Protein AF-A0A928Z401-F1 (afdb_monomer_lite)

Structure (mmCIF, N/CA/C/O backbone):
data_AF-A0A928Z401-F1
#
_entry.id   AF-A0A928Z401-F1
#
loop_
_atom_site.group_PDB
_atom_site.id
_atom_site.type_symbol
_atom_site.label_atom_id
_atom_site.label_alt_id
_atom_site.label_comp_id
_atom_site.label_asym_id
_atom_site.label_entity_id
_atom_site.label_seq_id
_atom_site.pdbx_PDB_ins_code
_atom_site.Cartn_x
_atom_site.Cartn_y
_atom_site.Cartn_z
_atom_site.occupancy
_atom_site.B_iso_or_equiv
_atom_site.auth_seq_id
_atom_site.auth_comp_id
_atom_site.auth_asym_id
_atom_site.auth_atom_id
_atom_site.pdbx_PDB_model_num
ATOM 1 N N . MET A 1 1 ? 33.815 -6.129 -28.690 1.00 32.97 1 MET A N 1
ATOM 2 C CA . MET A 1 1 ? 32.358 -5.864 -28.648 1.00 32.97 1 MET A CA 1
ATOM 3 C C . MET A 1 1 ? 31.904 -5.928 -27.191 1.00 32.97 1 MET A C 1
ATOM 5 O O . MET A 1 1 ? 31.929 -7.001 -26.610 1.00 32.97 1 MET A O 1
ATOM 9 N N . LYS A 1 2 ? 31.615 -4.782 -26.559 1.00 32.75 2 LYS A N 1
ATOM 10 C CA . LYS A 1 2 ? 31.166 -4.698 -25.156 1.00 32.75 2 LYS A CA 1
ATOM 11 C C . LYS A 1 2 ? 29.642 -4.625 -25.143 1.00 32.75 2 LYS A C 1
ATOM 13 O O . LYS A 1 2 ? 29.087 -3.627 -25.591 1.00 32.75 2 LYS A O 1
ATOM 18 N N . LEU A 1 3 ? 28.974 -5.658 -24.638 1.00 28.34 3 LEU A N 1
ATOM 19 C CA . LEU A 1 3 ? 27.535 -5.632 -24.400 1.00 28.34 3 LEU A CA 1
ATOM 20 C C . LEU A 1 3 ? 27.231 -6.121 -22.983 1.00 28.34 3 LEU A C 1
ATOM 22 O O . LEU A 1 3 ? 27.901 -7.010 -22.476 1.00 28.34 3 LEU A O 1
ATOM 26 N N . MET A 1 4 ? 26.147 -5.569 -22.437 1.00 27.19 4 MET A N 1
ATOM 27 C CA . MET A 1 4 ? 25.393 -5.998 -21.253 1.00 27.19 4 MET A CA 1
ATOM 28 C C . MET A 1 4 ? 25.662 -5.236 -19.949 1.00 27.19 4 MET A C 1
ATOM 30 O O . MET A 1 4 ? 26.351 -5.677 -19.040 1.00 27.19 4 MET A O 1
ATOM 34 N N . HIS A 1 5 ? 24.967 -4.104 -19.822 1.00 27.64 5 HIS A N 1
ATOM 35 C CA . HIS A 1 5 ? 24.321 -3.692 -18.574 1.00 27.64 5 HIS A CA 1
ATOM 36 C C . HIS A 1 5 ? 22.816 -3.572 -18.850 1.00 27.64 5 HIS A C 1
ATOM 38 O O . HIS A 1 5 ? 22.294 -2.492 -19.128 1.00 27.64 5 HIS A O 1
ATOM 44 N N . ARG A 1 6 ? 22.098 -4.701 -18.833 1.00 29.64 6 ARG A N 1
ATOM 45 C CA . ARG A 1 6 ? 20.629 -4.691 -18.836 1.00 29.64 6 ARG A CA 1
ATOM 46 C C . ARG A 1 6 ? 20.150 -4.543 -17.397 1.00 29.64 6 ARG A C 1
ATOM 48 O O . ARG A 1 6 ? 19.899 -5.516 -16.699 1.00 29.64 6 ARG A O 1
ATOM 55 N N . ILE A 1 7 ? 20.052 -3.289 -16.965 1.00 32.69 7 ILE A N 1
ATOM 56 C CA . ILE A 1 7 ? 19.311 -2.895 -15.766 1.00 32.69 7 ILE A CA 1
ATOM 57 C C . ILE A 1 7 ? 17.845 -3.263 -16.018 1.00 32.69 7 ILE A C 1
ATOM 59 O O . ILE A 1 7 ? 17.173 -2.616 -16.823 1.00 32.69 7 ILE A O 1
ATOM 63 N N . LEU A 1 8 ? 17.384 -4.328 -15.362 1.00 29.20 8 LEU A N 1
ATOM 64 C CA . LEU A 1 8 ? 15.980 -4.709 -15.279 1.00 29.20 8 LEU A CA 1
ATOM 65 C C . LEU A 1 8 ? 15.189 -3.536 -14.689 1.00 29.20 8 LEU A C 1
ATOM 67 O O . LEU A 1 8 ? 15.301 -3.208 -13.509 1.00 29.20 8 LEU A O 1
ATOM 71 N N . PHE A 1 9 ? 14.410 -2.887 -15.550 1.00 33.84 9 PHE A N 1
ATOM 72 C CA . PHE A 1 9 ? 13.352 -1.963 -15.175 1.00 33.84 9 PHE A CA 1
ATOM 73 C C . PHE A 1 9 ? 12.259 -2.762 -14.463 1.00 33.84 9 PHE A C 1
ATOM 75 O O . PHE A 1 9 ? 11.392 -3.357 -15.098 1.00 33.84 9 PHE A O 1
ATOM 82 N N . VAL A 1 10 ? 12.308 -2.795 -13.135 1.00 29.56 10 VAL A N 1
ATOM 83 C CA . VAL A 1 10 ? 11.128 -3.130 -12.340 1.00 29.56 10 VAL A CA 1
ATOM 84 C C . VAL A 1 10 ? 10.302 -1.843 -12.261 1.00 29.56 10 VAL A C 1
ATOM 86 O O . VAL A 1 10 ? 10.836 -0.820 -11.821 1.00 29.56 10 VAL A O 1
ATOM 89 N N . PRO A 1 11 ? 9.041 -1.826 -12.732 1.00 33.91 11 PRO A N 1
ATOM 90 C CA . PRO A 1 11 ? 8.200 -0.646 -12.604 1.00 33.91 11 PRO A CA 1
ATOM 91 C C . PRO A 1 11 ? 8.060 -0.295 -11.121 1.00 33.91 11 PRO A C 1
ATOM 93 O O . PRO A 1 11 ? 8.017 -1.179 -10.265 1.00 33.91 11 PRO A O 1
ATOM 96 N N . ALA A 1 12 ? 7.988 1.004 -10.828 1.00 36.28 12 ALA A N 1
ATOM 97 C CA . ALA A 1 12 ? 7.943 1.634 -9.503 1.00 36.28 12 ALA A CA 1
ATOM 98 C C . ALA A 1 12 ? 6.680 1.308 -8.669 1.00 36.28 12 ALA A C 1
ATOM 100 O O . ALA A 1 12 ? 6.192 2.123 -7.892 1.00 36.28 12 ALA A O 1
ATOM 101 N N . ILE A 1 13 ? 6.130 0.114 -8.847 1.00 34.31 13 ILE A N 1
ATOM 102 C CA . ILE A 1 13 ? 4.802 -0.295 -8.425 1.00 34.31 13 ILE A CA 1
ATOM 103 C C . ILE A 1 13 ? 4.861 -1.234 -7.192 1.00 34.31 13 ILE A C 1
ATOM 105 O O . ILE A 1 13 ? 3.868 -1.400 -6.490 1.00 34.31 13 ILE A O 1
ATOM 109 N N . ALA A 1 14 ? 6.035 -1.753 -6.812 1.00 31.48 14 ALA A N 1
ATOM 110 C CA . ALA A 1 14 ? 6.217 -2.562 -5.596 1.00 31.48 14 ALA A CA 1
ATOM 111 C C . ALA A 1 14 ? 6.553 -1.729 -4.332 1.00 31.48 14 ALA A C 1
ATOM 113 O O . ALA A 1 14 ? 7.347 -2.144 -3.489 1.00 31.48 14 ALA A O 1
ATOM 114 N N . LEU A 1 15 ? 5.984 -0.526 -4.179 1.00 39.97 15 LEU A N 1
ATOM 115 C CA . LEU A 1 15 ? 6.366 0.433 -3.126 1.00 39.97 15 LEU A CA 1
ATOM 116 C C . LEU A 1 15 ? 5.564 0.313 -1.814 1.00 39.97 15 LEU A C 1
ATOM 118 O O . LEU A 1 15 ? 5.281 1.313 -1.147 1.00 39.97 15 LEU A O 1
ATOM 122 N N . ALA A 1 16 ? 5.165 -0.897 -1.424 1.00 35.06 16 ALA A N 1
ATOM 123 C CA . ALA A 1 16 ? 4.252 -1.049 -0.292 1.00 35.06 16 ALA A CA 1
ATOM 124 C C . ALA A 1 16 ? 4.431 -2.330 0.526 1.00 35.06 16 ALA A C 1
ATOM 126 O O . ALA A 1 16 ? 3.475 -2.925 1.013 1.00 35.06 16 ALA A O 1
ATOM 127 N N . ILE A 1 17 ? 5.687 -2.668 0.791 1.00 38.88 17 ILE A N 1
ATOM 128 C CA . ILE A 1 17 ? 6.032 -3.386 2.014 1.00 38.88 17 ILE A CA 1
ATOM 129 C C . ILE A 1 17 ? 6.652 -2.339 2.938 1.00 38.88 17 ILE A C 1
ATOM 131 O O . ILE A 1 17 ? 7.694 -1.758 2.623 1.00 38.88 17 ILE A O 1
ATOM 135 N N . LEU A 1 18 ? 5.951 -2.004 4.026 1.00 38.19 18 LEU A N 1
ATOM 136 C CA . LEU A 1 18 ? 6.493 -1.153 5.085 1.00 38.19 18 LEU A CA 1
ATOM 137 C C . LEU A 1 18 ? 7.789 -1.799 5.598 1.00 38.19 18 LEU A C 1
ATOM 139 O O . LEU A 1 18 ? 7.718 -2.910 6.123 1.00 38.19 18 LEU A O 1
ATOM 143 N N . PRO A 1 19 ? 8.960 -1.143 5.508 1.00 35.12 19 PRO A N 1
ATOM 144 C CA . PRO A 1 19 ? 10.091 -1.565 6.308 1.00 35.12 19 PRO A CA 1
ATOM 145 C C . PRO A 1 19 ? 9.757 -1.270 7.771 1.00 35.12 19 PRO A C 1
ATOM 147 O O . PRO A 1 19 ? 9.249 -0.197 8.108 1.00 35.12 19 PRO A O 1
ATOM 150 N N . SER A 1 20 ? 10.041 -2.244 8.624 1.00 35.06 20 SER A N 1
ATOM 151 C CA . SER A 1 20 ? 10.103 -2.143 10.079 1.00 35.06 20 SER A CA 1
ATOM 152 C C . SER A 1 20 ? 10.645 -0.784 10.558 1.00 35.06 20 SER A C 1
ATOM 154 O O . SER A 1 20 ? 11.652 -0.282 10.060 1.00 35.06 20 SER A O 1
ATOM 156 N N . MET A 1 21 ? 9.973 -0.194 11.553 1.00 38.91 21 MET A N 1
ATOM 157 C CA . MET A 1 21 ? 10.160 1.183 12.048 1.00 38.91 21 MET A CA 1
ATOM 158 C C . MET A 1 21 ? 11.513 1.492 12.733 1.00 38.91 21 MET A C 1
ATOM 160 O O . MET A 1 21 ? 11.650 2.536 13.362 1.00 38.91 21 MET A O 1
ATOM 164 N N . THR A 1 22 ? 12.537 0.651 12.594 1.00 34.91 22 THR A N 1
ATOM 165 C CA . THR A 1 22 ? 13.880 0.866 13.170 1.00 34.91 22 THR A CA 1
ATOM 166 C C . THR A 1 22 ? 14.871 1.562 12.222 1.00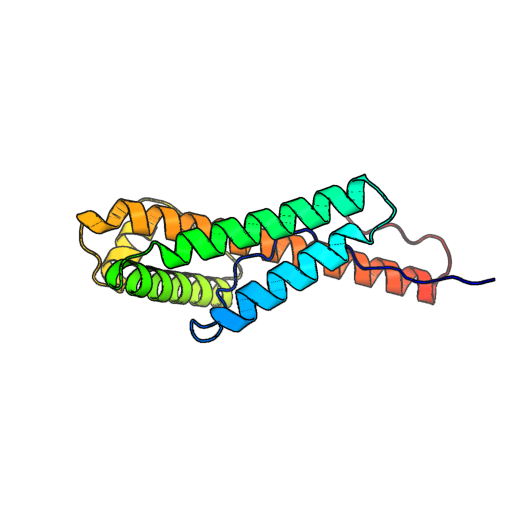 34.91 22 THR A C 1
ATOM 168 O O . THR A 1 22 ? 16.002 1.831 12.606 1.00 34.91 22 THR A O 1
ATOM 171 N N . ALA A 1 23 ? 14.468 1.928 10.999 1.00 40.62 23 ALA A N 1
ATOM 172 C CA . ALA A 1 23 ? 15.383 2.421 9.959 1.00 40.62 23 ALA A CA 1
ATOM 173 C C . ALA A 1 23 ? 15.359 3.947 9.708 1.00 40.62 23 ALA A C 1
ATOM 175 O O . ALA A 1 23 ? 15.730 4.381 8.625 1.00 40.62 23 ALA A O 1
ATOM 176 N N . ASN A 1 24 ? 14.906 4.800 10.631 1.00 51.34 24 ASN A N 1
ATOM 177 C CA . ASN A 1 24 ? 14.512 6.174 10.259 1.00 51.34 24 ASN A CA 1
ATOM 178 C C . ASN A 1 24 ? 15.667 7.111 9.820 1.00 51.34 24 ASN A C 1
ATOM 180 O O . ASN A 1 24 ? 15.473 7.905 8.899 1.00 51.34 24 ASN A O 1
ATOM 184 N N . ALA A 1 25 ? 16.867 6.988 10.402 1.00 48.53 25 ALA A N 1
ATOM 185 C CA . ALA A 1 25 ? 18.055 7.742 9.965 1.00 48.53 25 ALA A CA 1
ATOM 186 C C . ALA A 1 25 ? 18.737 7.100 8.737 1.00 48.53 25 ALA A C 1
ATOM 188 O O . ALA A 1 25 ? 19.121 7.783 7.786 1.00 48.53 25 ALA A O 1
ATOM 189 N N . ASN A 1 26 ? 18.805 5.765 8.713 1.00 56.38 26 ASN A N 1
ATOM 190 C CA . ASN A 1 26 ? 19.417 4.998 7.623 1.00 56.38 26 ASN A CA 1
ATOM 191 C C . ASN A 1 26 ? 18.579 5.020 6.335 1.00 56.38 26 ASN A C 1
ATOM 193 O O . ASN A 1 26 ? 19.130 4.958 5.239 1.00 56.38 26 ASN A O 1
ATOM 197 N N . ALA A 1 27 ? 17.256 5.150 6.445 1.00 63.62 27 ALA A N 1
ATOM 198 C CA . ALA A 1 27 ? 16.354 5.248 5.303 1.00 63.62 27 ALA A CA 1
ATOM 199 C C . ALA A 1 27 ? 16.470 6.606 4.600 1.00 63.62 27 ALA A C 1
ATOM 201 O O . ALA A 1 27 ? 16.475 6.650 3.373 1.00 63.62 27 ALA A O 1
ATOM 202 N N . GLN A 1 28 ? 16.629 7.701 5.354 1.00 68.12 28 GLN A N 1
ATOM 203 C CA . GLN A 1 28 ? 16.818 9.035 4.776 1.00 68.12 28 GLN A CA 1
ATOM 204 C C . GLN A 1 28 ? 18.167 9.137 4.048 1.00 68.12 28 GLN A C 1
ATOM 206 O O . GLN A 1 28 ? 18.238 9.620 2.918 1.00 68.12 28 GLN A O 1
ATOM 211 N N . SER A 1 29 ? 19.240 8.620 4.658 1.00 70.12 29 SER A N 1
ATOM 212 C CA . SER A 1 29 ? 20.568 8.594 4.034 1.00 70.12 29 SER A CA 1
ATOM 213 C C . SER A 1 29 ? 20.632 7.649 2.827 1.00 70.12 29 SER A C 1
ATOM 215 O O . SER A 1 29 ? 21.300 7.949 1.835 1.00 70.12 29 SER A O 1
ATOM 217 N N . ALA A 1 30 ? 19.920 6.518 2.857 1.00 72.62 30 ALA A N 1
ATOM 218 C CA . ALA A 1 30 ? 19.766 5.636 1.700 1.00 72.62 30 ALA A CA 1
ATOM 219 C C . ALA A 1 30 ? 18.998 6.314 0.555 1.00 72.62 30 ALA A C 1
ATOM 221 O O . ALA A 1 30 ? 19.410 6.201 -0.599 1.00 72.62 30 ALA A O 1
ATOM 222 N N . LEU A 1 31 ? 17.939 7.069 0.860 1.00 76.06 31 LEU A N 1
ATOM 223 C CA . LEU A 1 31 ? 17.172 7.785 -0.154 1.00 76.06 31 LEU A CA 1
ATOM 224 C C . LEU A 1 31 ? 17.997 8.881 -0.839 1.00 76.06 31 LEU A C 1
ATOM 226 O O . LEU A 1 31 ? 17.988 8.986 -2.064 1.00 76.06 31 LEU A O 1
ATOM 230 N N . ASN A 1 32 ? 18.767 9.649 -0.065 1.00 77.44 32 ASN A N 1
ATOM 231 C CA . ASN A 1 32 ? 19.653 10.677 -0.611 1.00 77.44 32 ASN A CA 1
ATOM 232 C C . ASN A 1 32 ? 20.713 10.068 -1.546 1.00 77.44 32 ASN A C 1
ATOM 234 O O . ASN A 1 32 ? 20.954 10.590 -2.635 1.00 77.44 32 ASN A O 1
ATOM 238 N N . ARG A 1 33 ? 21.289 8.916 -1.174 1.00 80.12 33 ARG A N 1
ATOM 239 C CA . ARG A 1 33 ? 22.207 8.159 -2.044 1.00 80.12 33 ARG A CA 1
ATOM 240 C C . ARG A 1 33 ? 21.519 7.652 -3.316 1.00 80.12 33 ARG A C 1
ATOM 242 O O . ARG A 1 33 ? 22.103 7.722 -4.397 1.00 80.12 33 ARG A O 1
ATOM 249 N N . ALA A 1 34 ? 20.276 7.185 -3.217 1.00 78.00 34 ALA A N 1
ATOM 250 C CA . ALA A 1 34 ? 19.508 6.729 -4.373 1.00 78.00 34 ALA A CA 1
ATOM 251 C C . ALA A 1 34 ? 19.186 7.876 -5.350 1.00 78.00 34 ALA A C 1
ATOM 253 O O . ALA A 1 34 ? 19.363 7.713 -6.556 1.00 78.00 34 ALA A O 1
ATOM 254 N N . LEU A 1 35 ? 18.813 9.059 -4.849 1.00 82.38 35 LEU A N 1
ATOM 255 C CA . LEU A 1 35 ? 18.616 10.264 -5.667 1.00 82.38 35 LEU A CA 1
ATOM 256 C C . LEU A 1 35 ? 19.897 10.684 -6.401 1.00 82.38 35 LEU A C 1
ATOM 258 O O . LEU A 1 35 ? 19.853 10.985 -7.594 1.00 82.38 35 LEU A O 1
ATOM 262 N N . GLN A 1 36 ? 21.047 10.650 -5.722 1.00 84.44 36 GLN A N 1
ATOM 263 C CA . GLN A 1 36 ? 22.341 10.917 -6.358 1.00 84.44 36 GLN A CA 1
ATOM 264 C C . GLN A 1 36 ? 22.667 9.893 -7.452 1.00 84.44 36 GLN A C 1
ATOM 266 O O . GLN A 1 36 ? 23.190 10.266 -8.500 1.00 84.44 36 GLN A O 1
ATOM 271 N N . SER A 1 37 ? 22.322 8.619 -7.246 1.00 84.19 37 SER A N 1
ATOM 272 C CA . SER A 1 37 ? 22.456 7.582 -8.275 1.00 84.19 37 SER A CA 1
ATOM 273 C C . SER A 1 37 ? 21.562 7.869 -9.488 1.00 84.19 37 SER A C 1
ATOM 275 O O . SER A 1 37 ? 22.037 7.816 -10.622 1.00 84.19 37 SER A O 1
ATOM 277 N N . CYS A 1 38 ? 20.305 8.282 -9.271 1.00 83.25 38 CYS A N 1
ATOM 278 C CA . CYS A 1 38 ? 19.405 8.676 -10.358 1.00 83.25 38 CYS A CA 1
ATOM 279 C C . CYS A 1 38 ? 19.997 9.809 -11.214 1.00 83.25 38 CYS A C 1
ATOM 281 O O . CYS A 1 38 ? 19.885 9.770 -12.437 1.00 83.25 38 CYS A O 1
ATOM 283 N N . ASN A 1 39 ? 20.663 10.792 -10.596 1.00 86.50 39 ASN A N 1
ATOM 284 C CA . ASN A 1 39 ? 21.267 11.926 -11.308 1.00 86.50 39 ASN A CA 1
ATOM 285 C C . ASN A 1 39 ? 22.395 11.515 -12.266 1.00 86.50 39 ASN A C 1
ATOM 287 O O . ASN A 1 39 ? 22.668 12.238 -13.220 1.00 86.50 39 ASN A O 1
ATOM 291 N N . ARG A 1 40 ? 23.026 10.356 -12.040 1.00 89.12 40 ARG A N 1
ATOM 292 C CA . ARG A 1 40 ? 24.090 9.816 -12.902 1.00 89.12 40 ARG A CA 1
ATOM 293 C C . ARG A 1 40 ? 23.552 9.092 -14.141 1.00 89.12 40 ARG A C 1
ATOM 295 O O . ARG A 1 40 ? 24.338 8.700 -14.998 1.00 89.12 40 ARG A O 1
ATOM 302 N N . ILE A 1 41 ? 22.235 8.901 -14.255 1.00 86.00 41 ILE A N 1
ATOM 303 C CA . ILE A 1 41 ? 21.611 8.300 -15.438 1.00 86.00 41 ILE A CA 1
ATOM 304 C C . ILE A 1 41 ? 21.675 9.305 -16.597 1.00 86.00 41 ILE A C 1
ATOM 306 O O . ILE A 1 41 ? 21.165 10.423 -16.491 1.00 86.00 41 ILE A O 1
ATOM 310 N N . SER A 1 42 ? 22.295 8.896 -17.707 1.00 88.62 42 SER A N 1
ATOM 311 C CA . SER A 1 42 ? 22.468 9.719 -18.911 1.00 88.62 42 SER A CA 1
ATOM 312 C C . SER A 1 42 ? 21.149 9.969 -19.644 1.00 88.62 42 SER A C 1
ATOM 314 O O . SER A 1 42 ? 20.858 11.105 -20.013 1.00 88.62 42 SER A O 1
ATOM 316 N N . ASP A 1 43 ? 20.334 8.925 -19.795 1.00 89.81 43 ASP A N 1
ATOM 317 C CA . ASP A 1 43 ? 19.018 8.984 -20.431 1.00 89.81 43 ASP A CA 1
ATOM 318 C C . ASP A 1 43 ? 18.037 9.867 -19.621 1.00 89.81 43 ASP A C 1
ATOM 320 O O . ASP A 1 43 ? 17.743 9.551 -18.459 1.00 89.81 43 ASP A O 1
ATOM 324 N N . PRO A 1 44 ? 17.504 10.960 -20.204 1.00 79.62 44 PRO A N 1
ATOM 325 C CA . PRO A 1 44 ? 16.633 11.896 -19.493 1.00 79.62 44 PRO A CA 1
ATOM 326 C C . PRO A 1 44 ? 15.320 11.284 -18.992 1.00 79.62 44 PRO A C 1
ATOM 328 O O . PRO A 1 44 ? 14.885 11.609 -17.886 1.00 79.62 44 PRO A O 1
ATOM 331 N N . LEU A 1 45 ? 14.704 10.381 -19.763 1.00 74.25 45 LEU A N 1
ATOM 332 C CA . LEU A 1 45 ? 13.438 9.739 -19.396 1.00 74.25 45 LEU A CA 1
ATOM 333 C C . LEU A 1 45 ? 13.645 8.772 -18.229 1.00 74.25 45 LEU A C 1
ATOM 335 O O . LEU A 1 45 ? 12.902 8.787 -17.246 1.00 74.25 45 LEU A O 1
ATOM 339 N N . ARG A 1 46 ? 14.704 7.960 -18.288 1.00 67.69 46 ARG A N 1
ATOM 340 C CA . ARG A 1 46 ? 1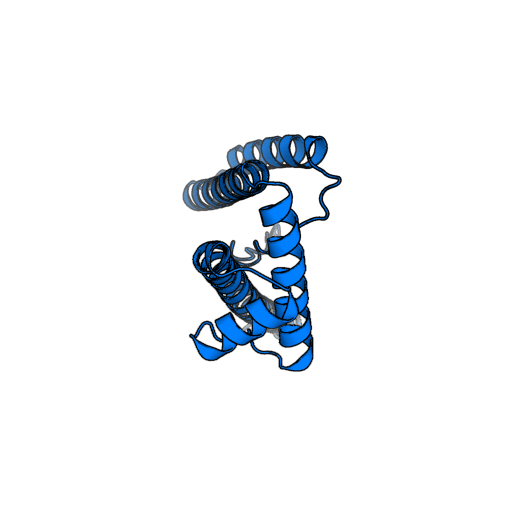5.071 7.035 -17.210 1.00 67.69 46 ARG A CA 1
ATOM 341 C C . ARG A 1 46 ? 15.462 7.782 -15.938 1.00 67.69 46 ARG A C 1
ATOM 343 O O . ARG A 1 46 ? 15.066 7.365 -14.848 1.00 67.69 46 ARG A O 1
ATOM 350 N N . ARG A 1 47 ? 16.205 8.886 -16.064 1.00 80.56 47 ARG A N 1
ATOM 351 C CA . ARG A 1 47 ? 16.554 9.766 -14.941 1.00 80.56 47 ARG A CA 1
ATOM 352 C C . ARG A 1 47 ? 15.302 10.356 -14.295 1.00 80.56 47 ARG A C 1
ATOM 354 O O . ARG A 1 47 ? 15.154 10.241 -13.080 1.00 80.56 47 ARG A O 1
ATOM 361 N N . GLY A 1 48 ? 14.389 10.910 -15.096 1.00 72.62 48 GLY A N 1
ATOM 362 C CA . GLY A 1 48 ? 13.118 11.466 -14.624 1.00 72.62 48 GLY A CA 1
ATOM 363 C C . GLY A 1 48 ? 12.262 10.436 -13.885 1.00 72.62 48 GLY A C 1
ATOM 364 O O . GLY A 1 48 ? 11.819 10.689 -12.767 1.00 72.62 48 GLY A O 1
ATOM 365 N N . ASN A 1 49 ? 12.110 9.231 -14.441 1.00 73.25 49 ASN A N 1
ATOM 366 C CA . ASN A 1 49 ? 11.374 8.142 -13.791 1.00 73.25 49 ASN A CA 1
ATOM 367 C C . ASN A 1 49 ? 12.009 7.716 -12.457 1.00 73.25 49 ASN A C 1
ATOM 369 O O . ASN A 1 49 ? 11.302 7.524 -11.467 1.00 73.25 49 ASN A O 1
ATOM 373 N N . CYS A 1 50 ? 13.342 7.615 -12.405 1.00 72.88 50 CYS A N 1
ATOM 374 C CA . CYS A 1 50 ? 14.078 7.290 -11.181 1.00 72.88 50 CYS A CA 1
ATOM 375 C C . CYS A 1 50 ? 13.871 8.363 -10.101 1.00 72.88 50 CYS A C 1
ATOM 377 O O . CYS A 1 50 ? 13.499 8.048 -8.970 1.00 72.88 50 CYS A O 1
ATOM 379 N N . GLN A 1 51 ? 14.041 9.641 -10.455 1.00 77.12 51 GLN A N 1
ATOM 380 C CA . GLN A 1 51 ? 13.837 10.764 -9.537 1.00 77.12 51 GLN A CA 1
ATOM 381 C C . GLN A 1 51 ? 12.395 10.827 -9.020 1.00 77.12 51 GLN A C 1
ATOM 383 O O . GLN A 1 51 ? 12.189 11.002 -7.819 1.00 77.12 51 GLN A O 1
ATOM 388 N N . SER A 1 52 ? 11.404 10.637 -9.893 1.00 73.00 52 SER A N 1
ATOM 389 C CA . SER A 1 52 ? 9.986 10.603 -9.518 1.00 73.00 52 SER A CA 1
ATOM 390 C C . SER A 1 52 ? 9.683 9.482 -8.526 1.00 73.00 52 SER A C 1
ATOM 392 O O . SER A 1 52 ? 9.037 9.726 -7.507 1.00 73.00 52 SER A O 1
ATOM 394 N N . ALA A 1 53 ? 10.214 8.276 -8.754 1.00 72.38 53 ALA A N 1
ATOM 395 C CA . ALA A 1 53 ? 10.053 7.159 -7.826 1.00 72.38 53 ALA A CA 1
ATOM 396 C C . ALA A 1 53 ? 10.674 7.457 -6.449 1.00 72.38 53 ALA A C 1
ATOM 398 O O . ALA A 1 53 ? 10.073 7.160 -5.414 1.00 72.38 53 ALA A O 1
ATOM 399 N N . MET A 1 54 ? 11.850 8.092 -6.417 1.00 77.12 54 MET A N 1
ATOM 400 C CA . MET A 1 54 ? 12.497 8.467 -5.157 1.00 77.12 54 MET A CA 1
ATOM 401 C C . MET A 1 54 ? 11.738 9.574 -4.414 1.00 77.12 54 MET A C 1
ATOM 403 O O . MET A 1 54 ? 11.585 9.501 -3.197 1.00 77.12 54 MET A O 1
ATOM 407 N N . ARG A 1 55 ? 11.198 10.573 -5.122 1.00 74.75 55 ARG A N 1
ATOM 408 C CA . ARG A 1 55 ? 10.357 11.618 -4.510 1.00 74.75 55 ARG A CA 1
ATOM 409 C C . ARG A 1 55 ? 9.054 11.052 -3.949 1.00 74.75 55 ARG A C 1
ATOM 411 O O . ARG A 1 55 ? 8.662 11.419 -2.845 1.00 74.75 55 ARG A O 1
ATOM 418 N N . ALA A 1 56 ? 8.422 10.112 -4.653 1.00 71.44 56 ALA A N 1
ATOM 419 C CA . ALA A 1 56 ? 7.254 9.400 -4.137 1.00 71.44 56 ALA A CA 1
ATOM 420 C C . ALA A 1 56 ? 7.583 8.635 -2.842 1.00 71.44 56 ALA A C 1
ATOM 422 O O . ALA A 1 56 ? 6.797 8.647 -1.892 1.00 71.44 56 ALA A O 1
ATOM 423 N N . ARG A 1 57 ? 8.778 8.031 -2.762 1.00 73.06 57 ARG A N 1
ATOM 424 C CA . ARG A 1 57 ? 9.258 7.379 -1.537 1.00 73.06 57 ARG A CA 1
ATOM 425 C C . ARG A 1 57 ? 9.467 8.369 -0.389 1.00 73.06 57 ARG A C 1
ATOM 427 O O . ARG A 1 57 ? 9.072 8.050 0.730 1.00 73.06 57 ARG A O 1
ATOM 434 N N . GLN A 1 58 ? 10.031 9.550 -0.658 1.00 76.94 58 GLN A N 1
ATOM 435 C CA . GLN A 1 58 ? 10.167 10.613 0.348 1.00 76.94 58 GLN A CA 1
ATOM 436 C C . GLN A 1 58 ? 8.802 11.010 0.917 1.00 76.94 58 GLN A C 1
ATOM 438 O O . GLN A 1 58 ? 8.598 10.943 2.125 1.00 76.94 58 GLN A O 1
ATOM 443 N N . ALA A 1 59 ? 7.844 11.334 0.044 1.00 72.00 59 ALA A N 1
ATOM 444 C CA . ALA A 1 59 ? 6.501 11.736 0.453 1.00 72.00 59 ALA A CA 1
ATOM 445 C C . ALA A 1 59 ? 5.803 10.653 1.296 1.00 72.00 59 ALA A C 1
ATOM 447 O O . ALA A 1 59 ? 5.131 10.957 2.280 1.00 72.00 59 ALA A O 1
ATOM 448 N N . GLN A 1 60 ? 6.004 9.374 0.959 1.00 74.50 60 GLN A N 1
ATOM 449 C CA . GLN A 1 60 ? 5.499 8.256 1.757 1.00 74.50 60 GLN A CA 1
ATOM 450 C C . GLN A 1 60 ? 6.141 8.206 3.152 1.00 74.50 60 GLN A C 1
ATOM 452 O O . GLN A 1 60 ? 5.443 7.949 4.132 1.00 74.50 60 GLN A O 1
ATOM 457 N N . MET A 1 61 ? 7.452 8.438 3.261 1.00 73.56 61 MET A N 1
ATOM 458 C CA . MET A 1 61 ? 8.145 8.475 4.552 1.00 73.56 61 MET A CA 1
ATOM 459 C C . MET A 1 61 ? 7.663 9.639 5.420 1.00 73.56 61 MET A C 1
ATOM 461 O O . MET A 1 61 ? 7.406 9.438 6.607 1.00 73.56 61 MET A O 1
ATOM 465 N N . ASP A 1 62 ? 7.482 10.820 4.833 1.00 78.12 62 ASP A N 1
ATOM 466 C CA . ASP A 1 62 ? 6.995 12.003 5.547 1.00 78.12 62 ASP A CA 1
ATOM 467 C C . ASP A 1 62 ? 5.549 11.822 6.020 1.00 78.12 62 ASP A C 1
ATOM 469 O O . ASP A 1 62 ? 5.226 12.143 7.165 1.00 78.12 62 ASP A O 1
ATOM 473 N N . LEU A 1 63 ? 4.704 11.192 5.199 1.00 77.12 63 LEU A N 1
ATOM 474 C CA . LEU A 1 63 ? 3.352 10.804 5.598 1.00 77.12 63 LEU A CA 1
ATOM 475 C C . LEU A 1 63 ? 3.358 9.824 6.781 1.00 77.12 63 LEU A C 1
ATOM 477 O O . LEU A 1 63 ? 2.565 9.969 7.701 1.00 77.12 63 LEU A O 1
ATOM 481 N N . VAL A 1 64 ? 4.246 8.826 6.794 1.00 78.44 64 VAL A N 1
ATOM 482 C CA . VAL A 1 64 ? 4.334 7.883 7.926 1.00 78.44 64 VAL A CA 1
ATOM 483 C C . VAL A 1 64 ? 4.827 8.584 9.196 1.00 78.44 64 VAL A C 1
ATOM 485 O O . VAL A 1 64 ? 4.396 8.235 10.297 1.00 78.44 64 VAL A O 1
ATOM 488 N N . ARG A 1 65 ? 5.721 9.572 9.062 1.00 81.06 65 ARG A N 1
ATOM 489 C CA . ARG A 1 65 ? 6.234 10.366 10.189 1.00 81.06 65 ARG A CA 1
ATOM 490 C C . ARG A 1 65 ? 5.176 11.288 10.794 1.00 81.06 65 ARG A C 1
ATOM 492 O O . ARG A 1 65 ? 5.228 11.514 11.999 1.00 81.06 65 ARG A O 1
ATOM 499 N N . SER A 1 66 ? 4.217 11.774 10.005 1.00 86.12 66 SER A N 1
ATOM 500 C CA . SER A 1 66 ? 3.140 12.643 10.500 1.00 86.12 66 SER A CA 1
ATOM 501 C C . SER A 1 66 ? 2.041 11.899 11.269 1.00 86.12 66 SER A C 1
ATOM 503 O O . SER A 1 66 ? 1.200 12.533 11.904 1.00 86.12 66 SER A O 1
ATOM 505 N N . TRP A 1 67 ? 2.040 10.563 11.258 1.00 87.50 67 TRP A N 1
ATOM 506 C CA . TRP A 1 67 ? 1.028 9.770 11.950 1.00 87.50 67 TRP A CA 1
ATOM 507 C C . TRP A 1 67 ? 1.196 9.770 13.471 1.00 87.50 67 TRP A C 1
ATOM 509 O O . TRP A 1 67 ? 2.280 9.524 14.025 1.00 87.50 67 TRP A O 1
ATOM 519 N N . THR A 1 68 ? 0.070 9.909 14.168 1.00 91.94 68 THR A N 1
ATOM 520 C CA . THR A 1 68 ? 0.011 9.728 15.622 1.00 91.94 68 THR A CA 1
ATOM 521 C C . THR A 1 68 ? 0.408 8.296 16.016 1.00 91.94 68 THR A C 1
ATOM 523 O O . THR A 1 68 ? 0.354 7.378 15.188 1.00 91.94 68 THR A O 1
ATOM 526 N N . PRO A 1 69 ? 0.812 8.044 17.276 1.00 91.81 69 PRO A N 1
ATOM 527 C CA . PRO A 1 69 ? 1.086 6.683 17.746 1.00 91.81 69 PRO A CA 1
ATOM 528 C C . PRO A 1 69 ? -0.088 5.715 17.516 1.00 91.81 69 PRO A C 1
ATOM 530 O O . PRO A 1 69 ? 0.128 4.582 17.080 1.00 91.81 69 PRO A O 1
ATOM 533 N N . HIS A 1 70 ? -1.323 6.189 17.718 1.00 92.94 70 HIS A N 1
ATOM 534 C CA . HIS A 1 70 ? -2.556 5.443 17.435 1.00 92.94 70 HIS A CA 1
ATOM 535 C C . HIS A 1 70 ? -2.665 5.065 15.953 1.00 92.94 70 HIS A C 1
ATOM 537 O O . HIS A 1 70 ? -2.752 3.887 15.611 1.00 92.94 70 HIS A O 1
ATOM 543 N N . GLN A 1 71 ? -2.524 6.039 15.050 1.00 90.00 71 GLN A N 1
ATOM 544 C CA . GLN A 1 71 ? -2.543 5.806 13.601 1.00 90.00 71 GLN A CA 1
ATOM 545 C C . GLN A 1 71 ? -1.435 4.847 13.144 1.00 90.00 71 GLN A C 1
ATOM 547 O O . GLN A 1 71 ? -1.664 3.981 12.299 1.00 90.00 71 GLN A O 1
ATOM 552 N N . ARG A 1 72 ? -0.236 4.936 13.733 1.00 89.06 72 ARG A N 1
ATOM 553 C CA . ARG A 1 72 ? 0.865 3.992 13.473 1.00 89.06 72 ARG A CA 1
ATOM 554 C C . ARG A 1 72 ? 0.550 2.574 13.950 1.00 89.06 72 ARG A C 1
ATOM 556 O O . ARG A 1 72 ? 1.011 1.613 13.332 1.00 89.06 72 ARG A O 1
ATOM 563 N N . SER A 1 73 ? -0.199 2.420 15.040 1.00 91.81 73 SER A N 1
ATOM 564 C CA . SER A 1 73 ? -0.703 1.117 15.487 1.00 91.81 73 SER A CA 1
ATOM 565 C C . SER A 1 73 ? -1.722 0.557 14.492 1.00 91.81 73 SER A C 1
ATOM 567 O O . SER A 1 73 ? -1.507 -0.528 13.949 1.00 91.81 73 SER A O 1
ATOM 569 N N . LEU A 1 74 ? -2.754 1.337 14.154 1.00 92.44 74 LEU A N 1
ATOM 570 C CA . LEU A 1 74 ? -3.784 0.943 13.189 1.00 92.44 74 LEU A CA 1
ATOM 571 C C . LEU A 1 74 ? -3.182 0.567 11.832 1.00 92.44 74 LEU A C 1
ATOM 573 O O . LEU A 1 74 ? -3.494 -0.485 11.282 1.00 92.44 74 LEU A O 1
ATOM 577 N N . ALA A 1 75 ? -2.261 1.377 11.300 1.00 89.31 75 ALA A N 1
ATOM 578 C CA . ALA A 1 75 ? -1.621 1.103 10.017 1.00 89.31 75 ALA A CA 1
ATOM 579 C C . ALA A 1 75 ? -0.865 -0.232 10.003 1.00 89.31 75 ALA A C 1
ATOM 581 O O . ALA A 1 75 ? -0.915 -0.940 8.993 1.00 89.31 75 ALA A O 1
ATOM 582 N N . ARG A 1 76 ? -0.189 -0.595 11.103 1.00 87.50 76 ARG A N 1
ATOM 583 C CA . ARG A 1 76 ? 0.485 -1.896 11.236 1.00 87.50 76 ARG A CA 1
ATOM 584 C C . ARG A 1 76 ? -0.524 -3.041 11.229 1.00 87.50 76 ARG A C 1
ATOM 586 O O . ARG A 1 76 ? -0.363 -3.967 10.439 1.00 87.50 76 ARG A O 1
ATOM 593 N N . GLN A 1 77 ? -1.581 -2.943 12.031 1.00 90.06 77 GLN A N 1
ATOM 594 C CA . GLN A 1 77 ? -2.611 -3.982 12.128 1.00 90.06 77 GLN A CA 1
ATOM 595 C C . GLN A 1 77 ? -3.364 -4.181 10.802 1.00 90.06 77 GLN A C 1
ATOM 597 O O . GLN A 1 77 ? -3.498 -5.309 10.331 1.00 90.06 77 GLN A O 1
ATOM 602 N N . ILE A 1 78 ? -3.765 -3.091 10.136 1.00 90.44 78 ILE A N 1
ATOM 603 C CA . ILE A 1 78 ? -4.411 -3.141 8.814 1.00 90.44 78 ILE A 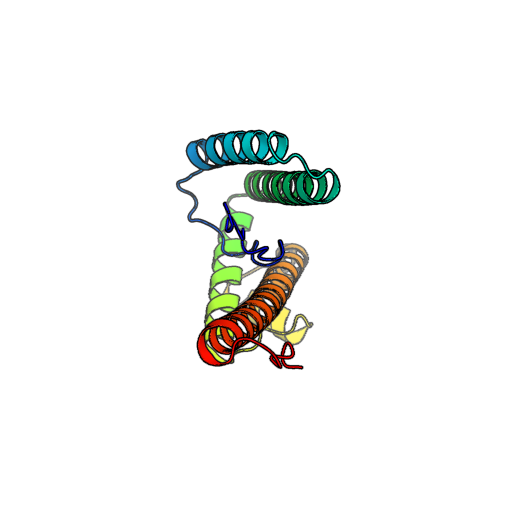CA 1
ATOM 604 C C . ILE A 1 78 ? -3.485 -3.808 7.795 1.00 90.44 78 ILE A C 1
ATOM 606 O O . ILE A 1 78 ? -3.915 -4.695 7.059 1.00 90.44 78 ILE A O 1
ATOM 610 N N . SER A 1 79 ? -2.208 -3.413 7.756 1.00 85.44 79 SER A N 1
ATOM 611 C CA . SER A 1 79 ? -1.242 -3.989 6.813 1.00 85.44 79 SER A CA 1
ATOM 612 C C . SER A 1 79 ? -1.048 -5.487 7.070 1.00 85.44 79 SER A C 1
ATOM 614 O O . SER A 1 79 ? -1.081 -6.267 6.122 1.00 85.44 79 SER A O 1
ATOM 616 N N . GLN A 1 80 ? -0.977 -5.912 8.335 1.00 88.19 80 GLN A N 1
ATOM 617 C CA . GLN A 1 80 ? -0.895 -7.327 8.706 1.00 88.19 80 GLN A CA 1
ATOM 618 C C . GLN A 1 80 ? -2.118 -8.132 8.242 1.00 88.19 80 GLN A C 1
ATOM 620 O O . GLN A 1 80 ? -1.958 -9.208 7.661 1.00 88.19 80 GLN A O 1
ATOM 625 N N . ILE A 1 81 ? -3.332 -7.612 8.453 1.00 87.81 81 ILE A N 1
ATOM 626 C CA . ILE A 1 81 ? -4.572 -8.263 8.006 1.00 87.81 81 ILE A CA 1
ATOM 627 C C . ILE A 1 81 ? -4.594 -8.374 6.480 1.00 87.81 81 ILE A C 1
ATOM 629 O O . ILE A 1 81 ? -4.816 -9.458 5.939 1.00 87.81 81 ILE A O 1
ATOM 633 N N . THR A 1 82 ? -4.312 -7.274 5.778 1.00 86.69 82 THR A N 1
ATOM 634 C CA . THR A 1 82 ? -4.314 -7.255 4.307 1.00 86.69 82 THR A CA 1
ATOM 635 C C . THR A 1 82 ? -3.263 -8.189 3.710 1.00 86.69 82 THR A C 1
ATOM 637 O O . THR A 1 82 ? -3.571 -8.913 2.765 1.00 86.69 82 THR A O 1
ATOM 640 N N . TYR A 1 83 ? -2.062 -8.246 4.292 1.00 83.75 83 TYR A N 1
ATOM 641 C CA . TYR A 1 83 ? -0.999 -9.152 3.866 1.00 83.75 83 TYR A CA 1
ATOM 642 C C . TYR A 1 83 ? -1.378 -10.617 4.099 1.00 83.75 83 TYR A C 1
ATOM 644 O O . TYR A 1 83 ? -1.261 -11.435 3.191 1.00 83.75 83 TYR A O 1
ATOM 652 N N . THR A 1 84 ? -1.899 -10.944 5.284 1.00 84.25 84 THR A N 1
ATOM 653 C CA . THR A 1 84 ? -2.329 -12.311 5.619 1.00 84.25 84 THR A CA 1
ATOM 654 C C . THR A 1 84 ? -3.446 -12.783 4.691 1.00 84.25 84 THR A C 1
ATOM 656 O O . THR A 1 84 ? -3.414 -13.911 4.202 1.00 84.25 84 THR A O 1
ATOM 659 N N . TYR A 1 85 ? -4.420 -11.918 4.401 1.00 88.06 85 TYR A N 1
ATOM 660 C CA . TYR A 1 85 ? -5.480 -12.228 3.448 1.00 88.06 85 TYR A CA 1
ATOM 661 C C . TYR A 1 85 ? -4.924 -12.464 2.042 1.00 88.06 85 TYR A C 1
ATOM 663 O O . TYR A 1 85 ? -5.306 -13.439 1.397 1.00 88.06 85 TYR A O 1
ATOM 671 N N . PHE A 1 86 ? -4.004 -11.613 1.583 1.00 85.94 86 PHE A N 1
ATOM 672 C CA . PHE A 1 86 ? -3.384 -11.756 0.269 1.00 85.94 86 PHE A CA 1
ATOM 673 C C . PHE A 1 86 ? -2.603 -13.069 0.139 1.00 85.94 86 PHE A C 1
ATOM 675 O O . PHE A 1 86 ? -2.789 -13.787 -0.838 1.00 85.94 86 PHE A O 1
ATOM 682 N N . GLN A 1 87 ? -1.802 -13.427 1.147 1.00 82.75 87 GLN A N 1
ATOM 683 C CA . GLN A 1 87 ? -1.057 -14.691 1.176 1.00 82.75 87 GLN A CA 1
ATOM 684 C C . GLN A 1 87 ? -1.974 -15.919 1.086 1.00 82.75 87 GLN A C 1
ATOM 686 O O . GLN A 1 87 ? -1.614 -16.913 0.467 1.00 82.75 87 GLN A O 1
ATOM 691 N N . ARG A 1 88 ? -3.172 -15.849 1.680 1.00 86.62 88 ARG A N 1
ATOM 692 C CA . ARG A 1 88 ? -4.136 -16.960 1.679 1.00 86.62 88 ARG A CA 1
ATOM 693 C C . ARG A 1 88 ? -4.959 -17.055 0.396 1.00 86.62 88 ARG A C 1
ATOM 695 O O . ARG A 1 88 ? -5.234 -18.156 -0.058 1.00 86.62 88 ARG A O 1
ATOM 702 N N . ASN A 1 89 ? -5.375 -15.921 -0.166 1.00 88.06 89 ASN A N 1
ATOM 703 C CA . ASN A 1 89 ? -6.357 -15.886 -1.256 1.00 88.06 89 ASN A CA 1
ATOM 704 C C . ASN A 1 89 ? -5.742 -15.564 -2.628 1.00 88.06 89 ASN A C 1
ATOM 706 O O . ASN A 1 89 ? -6.432 -15.625 -3.641 1.00 88.06 89 ASN A O 1
ATOM 710 N N . GLY A 1 90 ? -4.478 -15.133 -2.679 1.00 82.19 90 GLY A N 1
ATOM 711 C CA . GLY A 1 90 ? -3.829 -14.640 -3.901 1.00 82.19 90 GLY A CA 1
ATOM 712 C C . GLY A 1 90 ? -4.425 -13.336 -4.453 1.00 82.19 90 GLY A C 1
ATOM 713 O O . GLY A 1 90 ? -4.017 -12.864 -5.515 1.00 82.19 90 GLY A O 1
ATOM 714 N N . GLN A 1 91 ? -5.394 -12.747 -3.749 1.00 87.19 91 GLN A N 1
ATOM 715 C CA . GLN A 1 91 ? -6.107 -11.532 -4.129 1.00 87.19 91 GLN A CA 1
ATOM 716 C C . GLN A 1 91 ? -6.144 -10.555 -2.951 1.00 87.19 91 GLN A C 1
ATOM 718 O O . GLN A 1 91 ? -6.195 -10.984 -1.795 1.00 87.19 91 GLN A O 1
ATOM 723 N N . PRO A 1 92 ? -6.095 -9.239 -3.207 1.00 88.88 92 PRO A N 1
ATOM 724 C CA . PRO A 1 92 ? -6.192 -8.247 -2.146 1.00 88.88 92 PRO A CA 1
ATOM 725 C C . PRO A 1 92 ? -7.603 -8.173 -1.559 1.00 88.88 92 PRO A C 1
ATOM 727 O O . PRO A 1 92 ? -8.586 -8.441 -2.246 1.00 88.88 92 PRO A O 1
ATOM 730 N N . ILE A 1 93 ? -7.707 -7.735 -0.299 1.00 89.56 93 ILE A N 1
ATOM 731 C CA . ILE A 1 93 ? -9.006 -7.465 0.335 1.00 89.56 93 ILE A CA 1
ATOM 732 C C . ILE A 1 93 ? -9.723 -6.367 -0.466 1.00 89.56 93 ILE A C 1
ATOM 734 O O . ILE A 1 93 ? -9.193 -5.255 -0.538 1.00 89.56 93 ILE A O 1
ATOM 738 N N . PRO A 1 94 ? -10.915 -6.618 -1.039 1.00 92.69 94 PRO A N 1
ATOM 739 C CA . PRO A 1 94 ? -11.655 -5.587 -1.758 1.00 92.69 94 PRO A CA 1
ATOM 740 C C . PRO A 1 94 ? -12.021 -4.450 -0.805 1.00 92.69 94 PRO A C 1
ATOM 742 O O . PRO A 1 94 ? -12.423 -4.706 0.326 1.00 92.69 94 PRO A O 1
ATOM 745 N N . VAL A 1 95 ? -11.911 -3.192 -1.234 1.00 93.38 95 VAL A N 1
ATOM 746 C CA . VAL A 1 95 ? -12.237 -2.038 -0.380 1.00 93.38 95 VAL A CA 1
ATOM 747 C C . VAL A 1 95 ? -13.696 -1.639 -0.582 1.00 93.38 95 VAL A C 1
ATOM 749 O O . VAL A 1 95 ? -14.025 -0.867 -1.478 1.00 93.38 95 VAL A O 1
ATOM 752 N N . ASN A 1 96 ? -14.579 -2.171 0.259 1.00 94.50 96 ASN A N 1
ATOM 753 C CA . ASN A 1 96 ? -16.003 -1.855 0.279 1.00 94.50 96 ASN A CA 1
ATOM 754 C C . ASN A 1 96 ? -16.488 -1.706 1.729 1.00 94.50 96 ASN A C 1
ATOM 756 O O . ASN A 1 96 ? -15.731 -1.910 2.676 1.00 94.50 96 ASN A O 1
ATOM 760 N N . ARG A 1 97 ? -17.755 -1.324 1.918 1.00 94.00 97 ARG A N 1
ATOM 761 C CA . ARG A 1 97 ? -18.306 -1.061 3.256 1.00 94.00 97 ARG A CA 1
ATOM 762 C C . ARG A 1 97 ? -18.153 -2.261 4.198 1.00 94.00 97 ARG A C 1
ATOM 764 O O . ARG A 1 97 ? -17.751 -2.078 5.341 1.00 94.00 97 ARG A O 1
ATOM 771 N N . ASN A 1 98 ? -18.434 -3.470 3.716 1.00 95.62 98 ASN A N 1
ATOM 772 C CA . ASN A 1 98 ? -18.428 -4.676 4.545 1.00 95.62 98 ASN A CA 1
ATOM 773 C C . ASN A 1 98 ? -17.010 -5.051 4.981 1.00 95.62 98 ASN A C 1
ATOM 775 O O . ASN A 1 98 ? -16.782 -5.335 6.154 1.00 95.62 98 ASN A O 1
ATOM 779 N N . SER A 1 99 ? -16.044 -4.999 4.062 1.00 95.75 99 SER A N 1
ATOM 780 C CA . SER A 1 99 ? -14.649 -5.302 4.384 1.00 95.75 99 SER A CA 1
ATOM 781 C C . SER A 1 99 ? -14.021 -4.249 5.295 1.00 95.75 99 SER A C 1
ATOM 783 O O . SER A 1 99 ? -13.267 -4.608 6.194 1.00 95.75 99 SER A O 1
ATOM 785 N N . VAL A 1 100 ? -14.357 -2.967 5.111 1.00 96.00 100 VAL A N 1
ATOM 786 C CA . VAL A 1 100 ? -13.904 -1.885 5.999 1.00 96.00 100 VAL A CA 1
ATOM 787 C C . VAL A 1 100 ? -14.427 -2.106 7.412 1.00 96.00 100 VAL A C 1
ATOM 789 O O . VAL A 1 100 ? -13.640 -2.076 8.354 1.00 96.00 100 VAL A O 1
ATOM 792 N N . LEU A 1 101 ? -15.724 -2.384 7.568 1.00 96.19 101 LEU A N 1
ATOM 793 C CA . LEU A 1 101 ? -16.315 -2.649 8.881 1.00 96.19 101 LEU A CA 1
ATOM 794 C C . LEU A 1 101 ? -15.709 -3.891 9.543 1.00 96.19 101 LEU A C 1
ATOM 796 O O . LEU A 1 101 ? -15.377 -3.838 10.724 1.00 96.19 101 LEU A O 1
ATOM 800 N N . ALA A 1 102 ? -15.487 -4.969 8.785 1.00 96.19 102 ALA A N 1
ATOM 801 C CA . ALA A 1 102 ? -14.834 -6.169 9.300 1.00 96.19 102 ALA A CA 1
ATOM 802 C C . ALA A 1 102 ? -13.402 -5.880 9.781 1.00 96.19 102 ALA A C 1
ATOM 804 O O . ALA A 1 102 ? -13.020 -6.296 10.873 1.00 96.19 102 ALA A O 1
ATOM 805 N N . VAL A 1 103 ? -12.611 -5.130 9.004 1.00 95.44 103 VAL A N 1
ATOM 806 C CA . VAL A 1 103 ? -11.254 -4.726 9.406 1.00 95.44 103 VAL A CA 1
ATOM 807 C C . VAL A 1 103 ? -11.284 -3.842 10.646 1.00 95.44 103 VAL A C 1
ATOM 809 O O . VAL A 1 103 ? -10.506 -4.087 11.563 1.00 95.44 103 VAL A O 1
ATOM 812 N N . MET A 1 104 ? -12.190 -2.864 10.710 1.00 96.62 104 MET A N 1
ATOM 813 C CA . MET A 1 104 ? -12.355 -2.015 11.892 1.00 96.62 104 MET A CA 1
ATOM 814 C C . MET A 1 104 ? -12.690 -2.831 13.142 1.00 96.62 104 MET A C 1
ATOM 816 O O . MET A 1 104 ? -12.089 -2.602 14.187 1.00 96.62 104 MET A O 1
ATOM 820 N N . GLN A 1 105 ? -13.596 -3.804 13.025 1.00 96.50 105 GLN A N 1
ATOM 821 C CA . GLN A 1 105 ? -13.972 -4.684 14.129 1.00 96.50 105 GLN A CA 1
ATOM 822 C C . GLN A 1 105 ? -12.794 -5.553 14.592 1.00 96.50 105 GLN A C 1
ATOM 824 O O . GLN A 1 105 ? -12.561 -5.664 15.792 1.00 96.50 105 GLN A O 1
ATOM 829 N N . MET A 1 106 ? -12.015 -6.116 13.661 1.00 94.88 106 MET A N 1
ATOM 830 C CA . MET A 1 106 ? -10.849 -6.951 13.984 1.00 94.88 106 MET A CA 1
ATOM 831 C C . MET A 1 106 ? -9.741 -6.195 14.731 1.00 94.88 106 MET A C 1
ATOM 833 O O . MET A 1 106 ? -9.039 -6.799 15.535 1.00 94.88 106 MET A O 1
ATOM 837 N N . ILE A 1 107 ? -9.571 -4.896 14.466 1.00 94.06 107 ILE A N 1
ATOM 838 C CA . ILE A 1 107 ? -8.510 -4.070 15.074 1.00 94.06 107 ILE A CA 1
ATOM 839 C C . ILE A 1 107 ? -9.012 -3.184 16.222 1.00 94.06 107 ILE A C 1
ATOM 841 O O . ILE A 1 107 ? -8.256 -2.356 16.727 1.00 94.06 107 ILE A O 1
ATOM 845 N N . GLY A 1 108 ? -10.290 -3.304 16.597 1.00 94.38 108 GLY A N 1
ATOM 846 C CA . GLY A 1 108 ? -10.911 -2.456 17.618 1.00 94.38 108 GLY A CA 1
ATOM 847 C C . GLY A 1 108 ? -10.894 -0.960 17.275 1.00 94.38 108 GLY A C 1
ATOM 848 O O . GLY A 1 108 ? -10.741 -0.132 18.167 1.00 94.38 108 GLY A O 1
ATOM 849 N N . ALA A 1 109 ? -10.998 -0.598 15.991 1.00 94.19 109 ALA A N 1
ATOM 850 C CA . ALA A 1 109 ? -10.997 0.799 15.559 1.00 94.19 109 ALA A CA 1
ATOM 851 C C . ALA A 1 109 ? -12.336 1.488 15.849 1.00 94.19 109 ALA A C 1
ATOM 853 O O . ALA A 1 109 ? -13.413 0.931 15.617 1.00 94.19 109 ALA A O 1
ATOM 854 N N . ASN A 1 110 ? -12.269 2.750 16.270 1.00 94.62 110 ASN A N 1
ATOM 855 C CA . ASN A 1 110 ? -13.452 3.551 16.563 1.00 94.62 110 ASN A CA 1
ATOM 856 C C . ASN A 1 110 ? -14.028 4.180 15.289 1.00 94.62 110 ASN A C 1
ATOM 858 O O . ASN A 1 110 ? -13.358 4.292 14.263 1.00 94.62 110 ASN A O 1
ATOM 862 N N . ARG A 1 111 ? -15.268 4.690 15.352 1.00 92.19 111 ARG A N 1
ATOM 863 C CA . ARG A 1 111 ? -15.893 5.397 14.212 1.00 92.19 111 ARG A CA 1
ATOM 864 C C . ARG A 1 111 ? -15.047 6.557 13.678 1.00 92.19 111 ARG A C 1
ATOM 866 O O . ARG A 1 111 ? -15.070 6.808 12.479 1.00 92.19 111 ARG A O 1
ATOM 873 N N . GLN A 1 112 ? -14.294 7.237 14.541 1.00 94.50 112 GLN A N 1
ATOM 874 C CA . GLN A 1 112 ? -13.415 8.349 14.159 1.00 94.50 112 GLN A CA 1
ATOM 875 C C . GLN A 1 112 ? -12.243 7.900 13.267 1.00 94.50 112 GLN A C 1
ATOM 877 O O . GLN A 1 112 ? -11.747 8.683 12.459 1.00 94.50 112 GLN A O 1
ATOM 882 N N . ASP A 1 113 ? -11.850 6.627 13.342 1.00 93.94 113 ASP A N 1
ATOM 883 C CA . ASP A 1 113 ? -10.736 6.067 12.575 1.00 93.94 113 ASP A CA 1
ATOM 884 C C . ASP A 1 113 ? -11.139 5.640 11.155 1.00 93.94 113 ASP A C 1
ATOM 886 O O . ASP A 1 113 ? -10.270 5.334 10.338 1.00 93.94 113 ASP A O 1
ATOM 890 N N . ILE A 1 114 ? -12.439 5.626 10.825 1.00 94.25 114 ILE A N 1
ATOM 891 C CA . ILE A 1 114 ? -12.958 5.027 9.582 1.00 94.25 114 ILE A CA 1
ATOM 892 C C . ILE A 1 114 ? -12.263 5.557 8.326 1.00 94.25 114 ILE A C 1
ATOM 894 O O . ILE A 1 114 ? -11.906 4.783 7.439 1.00 94.25 114 ILE A O 1
ATOM 898 N N . ARG A 1 115 ? -12.015 6.869 8.260 1.00 94.19 115 ARG A N 1
ATOM 899 C CA . ARG A 1 115 ? -11.356 7.493 7.108 1.00 94.19 115 ARG A CA 1
ATOM 900 C C . ARG A 1 115 ? -9.916 7.006 6.973 1.00 94.19 115 ARG A C 1
ATOM 902 O O . ARG A 1 115 ? -9.510 6.597 5.890 1.00 94.19 115 ARG A O 1
ATOM 909 N N . PHE A 1 116 ? -9.184 6.962 8.085 1.00 92.94 116 PHE A N 1
ATOM 910 C CA . PHE A 1 116 ? -7.819 6.447 8.114 1.00 92.94 116 PHE A CA 1
ATOM 911 C C . PHE A 1 116 ? -7.768 4.966 7.713 1.00 92.94 116 PHE A C 1
ATOM 913 O O . PHE A 1 116 ? -6.899 4.562 6.940 1.00 92.94 116 PHE A O 1
ATOM 920 N N . VAL A 1 117 ? -8.724 4.160 8.185 1.00 93.56 117 VAL A N 1
ATOM 921 C CA . VAL A 1 117 ? -8.822 2.737 7.836 1.00 93.56 117 VAL A CA 1
ATOM 922 C C . VAL A 1 117 ? -9.078 2.554 6.340 1.00 93.56 117 VAL A C 1
ATOM 924 O O . VAL A 1 117 ? -8.364 1.781 5.703 1.00 93.56 117 VAL A O 1
ATOM 927 N N . ILE A 1 118 ? -10.024 3.300 5.757 1.00 93.19 118 ILE A N 1
ATOM 928 C CA . ILE A 1 118 ? -10.304 3.272 4.313 1.00 93.19 118 ILE A CA 1
ATOM 929 C C . ILE A 1 118 ? -9.048 3.628 3.514 1.00 93.19 118 ILE A C 1
ATOM 931 O O . ILE A 1 118 ? -8.673 2.884 2.604 1.00 93.19 118 ILE A O 1
ATOM 935 N N . ASP A 1 119 ? -8.374 4.724 3.863 1.00 88.62 119 ASP A N 1
ATOM 936 C CA . ASP A 1 119 ? -7.183 5.184 3.147 1.00 88.62 119 ASP A CA 1
ATOM 937 C C . ASP A 1 119 ? -6.054 4.147 3.221 1.00 88.62 119 ASP A C 1
ATOM 939 O O . ASP A 1 119 ? -5.407 3.832 2.216 1.00 88.62 119 ASP A O 1
ATOM 943 N N . ARG A 1 120 ? -5.855 3.531 4.392 1.00 90.50 120 ARG A N 1
ATOM 944 C CA . ARG A 1 120 ? -4.870 2.458 4.565 1.00 90.50 120 ARG A CA 1
ATOM 945 C C . ARG A 1 120 ? -5.244 1.177 3.831 1.00 90.50 120 ARG A C 1
ATOM 947 O O . ARG A 1 120 ? -4.353 0.533 3.276 1.00 90.50 120 ARG A O 1
ATOM 954 N N . MET A 1 121 ? -6.517 0.803 3.793 1.00 91.62 121 MET A N 1
ATOM 955 C CA . MET A 1 121 ? -6.977 -0.348 3.015 1.00 91.62 121 MET A CA 1
ATOM 956 C C . MET A 1 121 ? -6.787 -0.115 1.515 1.00 91.62 121 MET A C 1
ATOM 958 O O . MET A 1 121 ? -6.262 -0.994 0.839 1.00 91.62 121 MET A O 1
ATOM 962 N N . ARG A 1 122 ? -7.106 1.080 0.998 1.00 88.19 122 ARG A N 1
ATOM 963 C CA . ARG A 1 122 ? -6.850 1.452 -0.407 1.00 88.19 122 ARG A CA 1
ATOM 964 C C . ARG A 1 122 ? -5.368 1.405 -0.751 1.00 88.19 122 ARG A C 1
ATOM 966 O O . ARG A 1 122 ? -4.998 0.843 -1.778 1.00 88.19 122 ARG A O 1
ATOM 973 N N . ALA A 1 123 ? -4.512 1.938 0.119 1.00 82.44 123 ALA A N 1
ATOM 974 C CA . ALA A 1 123 ? -3.068 1.885 -0.087 1.00 82.44 123 ALA A CA 1
ATOM 975 C C . ALA A 1 123 ? -2.550 0.436 -0.173 1.00 82.44 123 ALA A C 1
ATOM 977 O O . ALA A 1 123 ? -1.774 0.123 -1.072 1.00 82.44 123 ALA A O 1
ATOM 978 N N . ASN A 1 124 ? -3.006 -0.454 0.716 1.00 82.75 124 ASN A N 1
ATOM 979 C CA . ASN A 1 124 ? -2.639 -1.877 0.696 1.00 82.75 124 ASN A CA 1
ATOM 980 C C . ASN A 1 124 ? -3.251 -2.642 -0.495 1.00 82.75 124 ASN A C 1
ATOM 982 O O . ASN A 1 124 ? -2.628 -3.549 -1.039 1.00 82.75 124 ASN A O 1
ATOM 986 N N . TYR A 1 125 ? -4.448 -2.267 -0.941 1.00 84.44 125 TYR A N 1
ATOM 987 C CA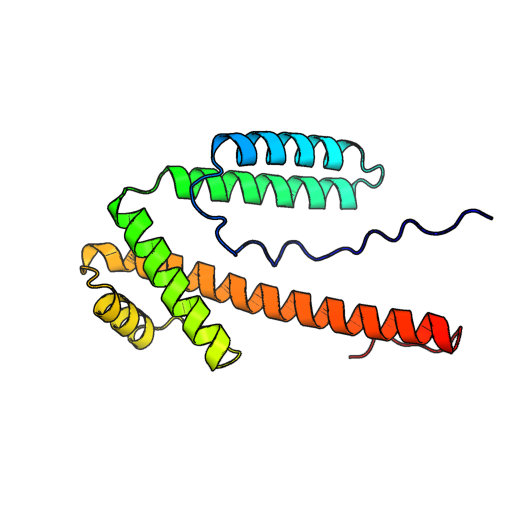 . TYR A 1 125 ? -5.062 -2.836 -2.140 1.00 84.44 125 TYR A CA 1
ATOM 988 C C . TYR A 1 125 ? -4.240 -2.507 -3.394 1.00 84.44 125 TYR A C 1
ATOM 990 O O . TYR A 1 125 ? -3.844 -3.404 -4.140 1.00 84.44 125 TYR A O 1
ATOM 998 N N . ASN A 1 126 ? -3.903 -1.227 -3.579 1.00 81.00 126 ASN A N 1
ATOM 999 C CA . ASN A 1 126 ? -3.099 -0.761 -4.710 1.00 81.00 126 ASN A CA 1
ATOM 1000 C C . ASN A 1 126 ? -1.696 -1.379 -4.704 1.00 81.00 126 ASN A C 1
ATOM 1002 O O . ASN A 1 126 ? -1.180 -1.756 -5.753 1.00 81.00 126 ASN A O 1
ATOM 1006 N N . ALA A 1 127 ? -1.106 -1.532 -3.518 1.00 73.38 127 ALA A N 1
ATOM 1007 C CA . ALA A 1 127 ? 0.157 -2.230 -3.314 1.00 73.38 127 ALA A CA 1
ATOM 1008 C C . ALA A 1 127 ? 0.145 -3.658 -3.859 1.00 73.38 127 ALA A C 1
ATOM 1010 O O . ALA A 1 127 ? 1.027 -4.053 -4.617 1.00 73.38 127 ALA A O 1
ATOM 1011 N N . ALA A 1 128 ? -0.867 -4.430 -3.472 1.00 72.25 128 ALA A N 1
ATOM 1012 C CA . ALA A 1 128 ? -0.994 -5.829 -3.840 1.00 72.25 128 ALA A CA 1
ATOM 1013 C C . ALA A 1 128 ? -1.300 -6.012 -5.334 1.00 72.25 128 ALA A C 1
ATOM 1015 O O . ALA A 1 128 ? -0.705 -6.878 -5.976 1.00 72.25 128 ALA A O 1
ATOM 1016 N N . ILE A 1 129 ? -2.156 -5.163 -5.922 1.00 73.81 129 ILE A N 1
ATOM 1017 C CA . ILE A 1 129 ? -2.332 -5.113 -7.386 1.00 73.81 129 ILE A CA 1
ATOM 1018 C C . ILE A 1 129 ? -0.995 -4.846 -8.062 1.00 73.81 129 ILE A C 1
ATOM 1020 O O . ILE A 1 129 ? -0.636 -5.504 -9.040 1.00 73.81 129 ILE A O 1
ATOM 1024 N N . GLY A 1 130 ? -0.260 -3.884 -7.522 1.00 67.75 130 GLY A N 1
ATOM 1025 C CA . GLY A 1 130 ? 1.007 -3.486 -8.069 1.00 67.75 130 GLY A CA 1
ATOM 1026 C C . GLY A 1 130 ? 2.059 -4.594 -8.067 1.00 67.75 130 GLY A C 1
ATOM 1027 O O . GLY A 1 130 ? 2.701 -4.845 -9.088 1.00 67.75 130 GLY A O 1
ATOM 1028 N N . ILE A 1 131 ? 2.193 -5.298 -6.944 1.00 65.19 131 ILE A N 1
ATOM 1029 C CA . ILE A 1 131 ? 3.070 -6.466 -6.812 1.00 65.19 131 ILE A CA 1
ATOM 1030 C C . ILE A 1 131 ? 2.667 -7.548 -7.820 1.00 65.19 131 ILE A C 1
ATOM 1032 O O . ILE A 1 131 ? 3.520 -8.042 -8.551 1.00 65.19 131 ILE A O 1
ATOM 1036 N N . ASN A 1 132 ? 1.371 -7.842 -7.957 1.00 62.47 132 ASN A N 1
ATOM 1037 C CA . ASN A 1 132 ? 0.880 -8.814 -8.937 1.00 62.47 132 ASN A CA 1
ATOM 1038 C C . ASN A 1 132 ? 1.243 -8.446 -10.385 1.00 62.47 132 ASN A C 1
ATOM 1040 O O . ASN A 1 132 ? 1.585 -9.320 -11.184 1.00 62.47 132 ASN A O 1
ATOM 1044 N N . GLN A 1 133 ? 1.170 -7.164 -10.746 1.00 62.72 133 GLN A N 1
ATOM 1045 C CA . GLN A 1 133 ? 1.559 -6.696 -12.078 1.00 62.72 133 GLN A CA 1
ATOM 1046 C C . GLN A 1 133 ? 3.075 -6.787 -12.291 1.00 62.72 133 GLN A C 1
ATOM 1048 O O . GLN A 1 133 ? 3.517 -7.266 -13.339 1.00 62.72 133 GLN A O 1
ATOM 1053 N N . ALA A 1 134 ? 3.869 -6.387 -11.295 1.00 62.72 134 ALA A N 1
ATOM 1054 C CA . ALA A 1 134 ? 5.324 -6.491 -11.340 1.00 62.72 134 ALA A CA 1
ATOM 1055 C C . ALA A 1 134 ? 5.785 -7.954 -11.465 1.00 62.72 134 ALA A C 1
ATOM 1057 O O . ALA A 1 134 ? 6.606 -8.262 -12.326 1.00 62.72 134 ALA A O 1
ATOM 1058 N N . ASP A 1 135 ? 5.195 -8.873 -10.700 1.00 59.59 135 ASP A N 1
ATOM 1059 C CA . ASP A 1 135 ? 5.498 -10.306 -10.765 1.00 59.59 135 ASP A CA 1
ATOM 1060 C C . ASP A 1 135 ? 5.180 -10.907 -12.136 1.00 59.59 135 ASP A C 1
ATOM 1062 O O . ASP A 1 135 ? 5.957 -11.707 -12.665 1.00 59.59 135 ASP A O 1
ATOM 1066 N N . ARG A 1 136 ? 4.056 -10.515 -12.751 1.00 62.19 136 ARG A N 1
ATOM 1067 C CA . ARG A 1 136 ? 3.708 -10.946 -14.115 1.00 62.19 136 ARG A CA 1
ATOM 1068 C C . ARG A 1 136 ? 4.732 -10.452 -15.133 1.00 62.19 136 ARG A C 1
ATOM 1070 O O . ARG A 1 136 ? 5.172 -11.237 -15.975 1.00 62.19 136 ARG A O 1
ATOM 1077 N N . LEU A 1 137 ? 5.148 -9.189 -15.030 1.00 65.94 137 LEU A N 1
ATOM 1078 C CA . LEU A 1 137 ? 6.172 -8.598 -15.895 1.00 65.94 137 LEU A CA 1
ATOM 1079 C C . LEU A 1 137 ? 7.529 -9.285 -15.726 1.00 65.94 137 LEU A C 1
ATOM 1081 O O . LEU A 1 137 ? 8.161 -9.630 -16.725 1.00 65.94 137 LEU A O 1
ATOM 1085 N N . ILE A 1 138 ? 7.956 -9.548 -14.488 1.00 65.19 138 ILE A N 1
ATOM 1086 C CA . ILE A 1 138 ? 9.202 -10.266 -14.196 1.00 65.19 138 ILE A CA 1
ATOM 1087 C C . ILE A 1 138 ? 9.135 -11.679 -14.779 1.00 65.19 138 ILE A C 1
ATOM 1089 O O . ILE A 1 138 ? 10.009 -12.057 -15.553 1.00 65.19 138 ILE A O 1
ATOM 1093 N N . LYS A 1 139 ? 8.067 -12.441 -14.505 1.00 67.06 139 LYS A N 1
ATOM 1094 C CA . LYS A 1 139 ? 7.895 -13.805 -15.041 1.00 67.06 139 LYS A CA 1
ATOM 1095 C C . LYS A 1 139 ? 7.849 -13.838 -16.570 1.00 67.06 139 LYS A C 1
ATOM 1097 O O . LYS A 1 139 ? 8.376 -14.776 -17.171 1.00 67.06 139 LYS A O 1
ATOM 1102 N N . SER A 1 140 ? 7.213 -12.855 -17.208 1.00 67.50 140 SER A N 1
ATOM 1103 C CA . SER A 1 140 ? 7.200 -12.729 -18.671 1.00 67.50 140 SER A CA 1
ATOM 1104 C C . SER A 1 140 ? 8.605 -12.430 -19.208 1.00 67.50 140 SER A C 1
ATOM 1106 O O . SER A 1 140 ? 9.108 -13.151 -20.070 1.00 67.50 140 SER A O 1
ATOM 1108 N N . THR A 1 141 ? 9.306 -11.472 -18.598 1.00 72.06 141 THR A N 1
ATOM 1109 C CA . THR A 1 141 ? 10.676 -11.095 -18.973 1.00 72.06 141 THR A CA 1
ATOM 1110 C C . THR A 1 141 ? 11.658 -12.254 -18.788 1.00 72.06 141 THR A C 1
ATOM 1112 O O . THR A 1 141 ? 12.433 -12.549 -19.692 1.00 72.06 141 THR A O 1
ATOM 1115 N N . SER A 1 142 ? 11.605 -12.982 -17.670 1.00 71.69 142 SER A N 1
ATOM 1116 C CA . SER A 1 142 ? 12.463 -14.150 -17.427 1.00 71.69 142 SER A CA 1
ATOM 1117 C C . SER A 1 142 ? 12.180 -15.310 -18.385 1.00 71.69 142 SER A C 1
ATOM 1119 O O . SER A 1 142 ? 13.079 -16.094 -18.682 1.00 71.69 142 SER A O 1
ATOM 1121 N N . ARG A 1 143 ? 10.939 -15.470 -18.867 1.00 73.44 143 ARG A N 1
ATOM 1122 C CA . ARG A 1 143 ? 10.626 -16.445 -19.927 1.00 73.44 143 ARG A CA 1
ATOM 1123 C C . ARG A 1 143 ? 11.204 -16.005 -21.267 1.00 73.44 143 ARG A C 1
ATOM 1125 O O . ARG A 1 143 ? 11.828 -16.816 -21.942 1.00 73.44 143 ARG A O 1
ATOM 1132 N N . PHE A 1 144 ? 11.054 -14.729 -21.606 1.00 73.69 144 PHE A N 1
ATOM 1133 C CA . PHE A 1 144 ? 11.607 -14.160 -22.828 1.00 73.69 144 PHE A CA 1
ATOM 1134 C C . PHE A 1 144 ? 13.140 -14.258 -22.876 1.00 73.69 144 PHE A C 1
ATOM 1136 O O . PHE A 1 144 ? 13.686 -14.733 -23.866 1.00 73.69 144 PHE A O 1
ATOM 1143 N N . LEU A 1 145 ? 13.833 -13.900 -21.790 1.00 75.25 145 LEU A N 1
ATOM 1144 C CA . LEU A 1 145 ? 15.294 -14.006 -21.701 1.00 75.25 145 LEU A CA 1
ATOM 1145 C C . LEU A 1 145 ? 15.775 -15.456 -21.841 1.00 75.25 145 LEU A C 1
ATOM 1147 O O . LEU A 1 145 ? 16.643 -15.718 -22.666 1.00 75.25 145 LEU A O 1
ATOM 1151 N N . ARG A 1 146 ? 15.150 -16.411 -21.135 1.00 75.88 146 ARG A N 1
ATOM 1152 C CA . ARG A 1 146 ? 15.476 -17.843 -21.281 1.00 75.88 146 ARG A CA 1
ATOM 1153 C C . ARG A 1 146 ? 15.239 -18.369 -22.695 1.00 75.88 146 ARG A C 1
ATOM 1155 O O . ARG A 1 146 ? 15.953 -19.259 -23.142 1.00 75.88 146 ARG A O 1
ATOM 1162 N N . CYS A 1 147 ? 14.224 -17.856 -23.387 1.00 75.75 147 CYS A N 1
ATOM 1163 C CA . CYS A 1 147 ? 13.975 -18.209 -24.779 1.00 75.75 147 CYS A CA 1
ATOM 1164 C C . CYS A 1 147 ? 15.101 -17.684 -25.682 1.00 75.75 147 CYS A C 1
ATOM 1166 O O . CYS A 1 147 ? 15.655 -18.455 -26.463 1.00 75.75 147 CYS A O 1
ATOM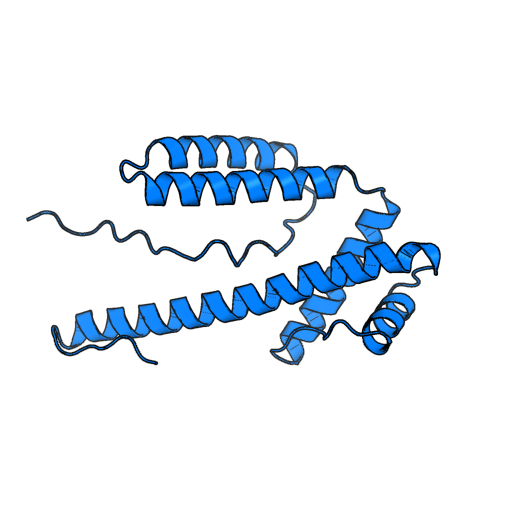 1168 N N . LEU A 1 148 ? 15.490 -16.411 -25.532 1.00 74.75 148 LEU A N 1
ATOM 1169 C CA . LEU A 1 148 ? 16.596 -15.828 -26.300 1.00 74.75 148 LEU A CA 1
ATOM 1170 C C . LEU A 1 148 ? 17.908 -16.588 -26.073 1.00 74.75 148 LEU A C 1
ATOM 1172 O O . LEU A 1 148 ? 18.623 -16.862 -27.031 1.00 74.75 148 LEU A O 1
ATOM 1176 N N . GLU A 1 149 ? 18.189 -16.974 -24.827 1.00 74.25 149 GLU A N 1
ATOM 1177 C CA . GLU A 1 149 ? 19.377 -17.755 -24.462 1.00 74.25 149 GLU A CA 1
ATOM 1178 C C . GLU A 1 149 ? 19.389 -19.162 -25.078 1.00 74.25 149 GLU A C 1
ATOM 1180 O O . GLU A 1 149 ? 20.462 -19.695 -25.345 1.00 74.25 149 GLU A O 1
ATOM 1185 N N . ARG A 1 150 ? 18.221 -19.775 -25.312 1.00 69.94 150 ARG A N 1
ATOM 1186 C CA . ARG A 1 150 ? 18.118 -21.152 -25.827 1.00 69.94 150 ARG A CA 1
ATOM 1187 C C . ARG A 1 150 ? 17.943 -21.252 -27.340 1.00 69.94 150 ARG A C 1
ATOM 1189 O O . ARG A 1 150 ? 18.366 -22.248 -27.912 1.00 69.94 150 ARG A O 1
ATOM 1196 N N . GLN A 1 151 ? 17.273 -20.290 -27.973 1.00 65.44 151 GLN A N 1
ATOM 1197 C CA . GLN A 1 151 ? 16.838 -20.398 -29.376 1.00 65.44 151 GLN A CA 1
ATOM 1198 C C . GLN A 1 151 ? 17.330 -19.248 -30.269 1.00 65.44 151 GLN A C 1
ATOM 1200 O O . GLN A 1 151 ? 17.158 -19.304 -31.483 1.00 65.44 151 GLN A O 1
ATOM 1205 N N . GLY A 1 152 ? 17.972 -18.217 -29.707 1.00 60.44 152 GLY A N 1
ATOM 1206 C CA . GLY A 1 152 ? 18.604 -17.123 -30.454 1.00 60.44 152 GLY A CA 1
ATOM 1207 C C . GLY A 1 152 ? 17.626 -16.110 -31.065 1.00 60.44 152 GLY A C 1
ATOM 1208 O O . GLY A 1 152 ? 17.714 -14.922 -30.761 1.00 60.44 152 GLY A O 1
ATOM 1209 N N . THR A 1 153 ? 16.673 -16.549 -31.897 1.00 58.75 153 THR A N 1
ATOM 1210 C CA . THR A 1 153 ? 15.670 -15.692 -32.566 1.00 58.75 153 THR A CA 1
ATOM 1211 C C . THR A 1 153 ? 14.288 -16.363 -32.608 1.00 58.75 153 THR A C 1
ATOM 1213 O O . THR A 1 153 ? 14.190 -17.580 -32.522 1.00 58.75 153 THR A O 1
ATOM 1216 N N . GLY A 1 154 ? 13.204 -15.573 -32.683 1.00 63.78 154 GLY A N 1
ATOM 1217 C CA . GLY A 1 154 ? 11.812 -16.072 -32.721 1.00 63.78 154 GLY A CA 1
ATOM 1218 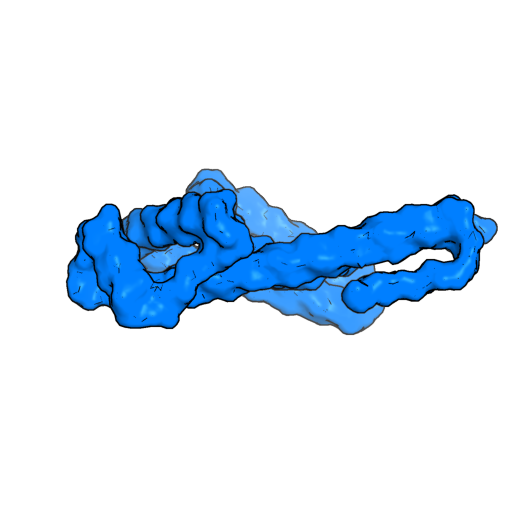C C . GLY A 1 154 ? 11.041 -16.003 -31.395 1.00 63.78 154 GLY A C 1
ATOM 1219 O O . GLY A 1 154 ? 9.846 -16.286 -31.346 1.00 63.78 154 GLY A O 1
ATOM 1220 N N . CYS A 1 155 ? 11.688 -15.570 -30.314 1.00 64.12 155 CYS A N 1
ATOM 1221 C CA . CYS A 1 155 ? 11.029 -15.362 -29.031 1.00 64.12 155 CYS A CA 1
ATOM 1222 C C . CYS A 1 155 ? 10.132 -14.124 -29.089 1.00 64.12 155 CYS A C 1
ATOM 1224 O O . CYS A 1 155 ? 10.611 -13.018 -29.329 1.00 64.12 155 CYS A O 1
ATOM 1226 N N . VAL A 1 156 ? 8.840 -14.294 -28.823 1.00 62.25 156 VAL A N 1
ATOM 1227 C CA . VAL A 1 156 ? 7.893 -13.185 -28.662 1.00 62.25 156 VAL A CA 1
ATOM 1228 C C . VAL A 1 156 ? 7.587 -13.046 -27.168 1.00 62.25 156 VAL A C 1
ATOM 1230 O O . VAL A 1 156 ? 7.338 -14.064 -26.515 1.00 62.25 156 VAL A O 1
ATOM 1233 N N . PRO A 1 157 ? 7.622 -11.832 -26.582 1.00 54.50 157 PRO A N 1
ATOM 1234 C CA . PRO A 1 157 ? 7.173 -11.623 -25.209 1.00 54.50 157 PRO A CA 1
ATOM 1235 C C . PRO A 1 157 ? 5.738 -12.143 -25.062 1.00 54.50 157 PRO A C 1
ATOM 1237 O O . PRO A 1 157 ? 4.829 -11.659 -25.735 1.00 54.50 157 PRO A O 1
ATOM 1240 N N . GLY A 1 158 ? 5.555 -13.176 -24.236 1.00 52.78 158 GLY A N 1
ATOM 1241 C CA . GLY A 1 158 ? 4.267 -13.846 -24.083 1.00 52.78 158 GLY A CA 1
ATOM 1242 C C . GLY A 1 158 ? 3.198 -12.880 -23.576 1.00 52.78 158 GLY A C 1
ATOM 1243 O O . GLY A 1 158 ? 3.425 -12.196 -22.571 1.00 52.78 158 GLY A O 1
ATOM 1244 N N . ARG A 1 159 ? 2.067 -12.844 -24.293 1.00 41.12 159 ARG A N 1
ATOM 1245 C CA . ARG A 1 159 ? 0.796 -12.290 -23.812 1.00 41.12 159 ARG A CA 1
ATOM 1246 C C . ARG A 1 159 ? 0.300 -13.083 -22.605 1.00 41.12 159 ARG A C 1
ATOM 1248 O O . ARG A 1 159 ? 0.499 -14.320 -22.594 1.00 41.12 159 ARG A O 1
#

Sequence (159 aa):
MKLMHRILFVPAIALAILPSMTANANAQSALNRALQSCNRISDPLRRGNCQSAMRARQAQMDLVRSWTPHQRSLARQISQITYTYFQRNGQPIPVNRNSVLAVMQMIGANRQDIRFVIDRMRANYNAAIGINQADRLIKSTSRFLRCLERQGTGCVPGR

Radius of gyration: 19.6 Å; chains: 1; bounding box: 51×34×50 Å

Secondary structure (DSSP, 8-state):
-----------TT-------TT-HHHHHHHHHHHHHHHHT-SSHHHHHHHHHHHHHHHHHHHHHHTS-HHHHHHHHHHHHHHHHHHHHHSSPPP-SHHHHHHHHHHTT--GGGHHHHHHHHHHHHHHHHHHHHHHHHHHHHHHHHHHHHHHSS------

Foldseek 3Di:
DDDDPPPPPQQLQLLDDDDDPPCLVVVVVVLVVQLVVLVPDPDPVSSVRSNVSSVVNVVVSVVQVPDDPVLVLLLVQLLVVQVVCCVVPVAGDDQDPVSLVVSCVVSVHDPVCSVSSSVSSVSSRSNSVSVVVSVLVVVLVVVQVVCCVPPVDDRDSDD

pLDDT: mean 73.28, std 19.8, range [27.19, 96.62]

Organism: NCBI:txid2777977